Protein AF-N1UE58-F1 (afdb_monomer_lite)

pLDDT: mean 84.69, std 9.95, range [53.62, 94.19]

Sec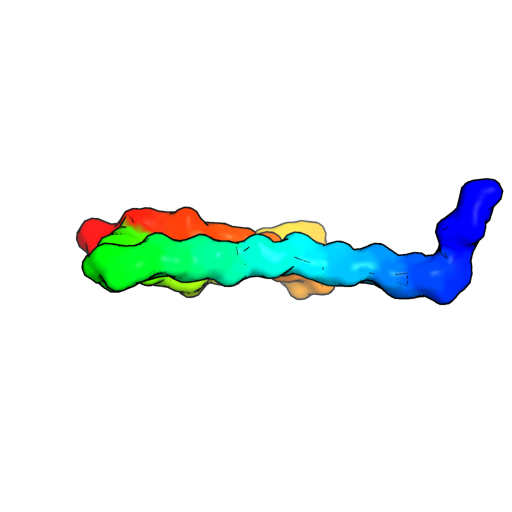ondary structure (DSSP, 8-state):
----SPPPPPP-PPPTTS-EEEEEEEEGGGTEEEEEEEE--

Structure (mmCIF, N/CA/C/O backbone):
data_AF-N1UE58-F1
#
_entry.id   AF-N1UE58-F1
#
loop_
_atom_site.group_PDB
_atom_site.id
_atom_site.type_symbol
_atom_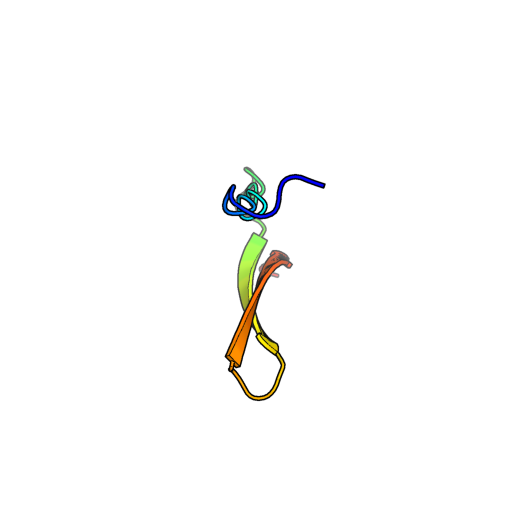site.label_atom_id
_atom_site.label_alt_id
_atom_site.label_comp_id
_atom_site.label_asym_id
_atom_site.label_entity_id
_atom_site.label_seq_id
_atom_site.pdbx_PDB_ins_code
_atom_site.Cartn_x
_atom_site.Cartn_y
_atom_site.Cartn_z
_atom_site.occupancy
_atom_site.B_iso_or_equiv
_atom_site.auth_seq_id
_atom_site.auth_comp_id
_atom_site.auth_asym_id
_atom_site.auth_atom_id
_atom_site.pdbx_PDB_model_num
ATOM 1 N N . MET A 1 1 ? 20.362 18.821 -13.972 1.00 53.62 1 MET A N 1
ATOM 2 C CA . MET A 1 1 ? 19.262 18.286 -13.142 1.00 53.62 1 MET A CA 1
ATOM 3 C C . MET A 1 1 ? 19.832 17.092 -12.392 1.00 53.62 1 MET A C 1
ATOM 5 O O . MET A 1 1 ? 20.275 16.157 -13.041 1.00 53.62 1 MET A O 1
ATOM 9 N N . ASN A 1 2 ? 19.992 17.214 -11.073 1.00 57.38 2 ASN A N 1
ATOM 10 C CA . ASN A 1 2 ? 20.686 16.241 -10.224 1.00 57.38 2 ASN A CA 1
ATOM 11 C C . ASN A 1 2 ? 19.858 14.943 -10.169 1.00 57.38 2 ASN A C 1
ATOM 13 O O . ASN A 1 2 ? 18.731 14.965 -9.680 1.00 57.38 2 ASN A O 1
ATOM 17 N N . LYS A 1 3 ? 20.370 13.870 -10.782 1.00 64.31 3 LYS A N 1
ATOM 18 C CA . LYS A 1 3 ? 19.661 12.595 -11.006 1.00 64.31 3 LYS A CA 1
ATOM 19 C C . LYS A 1 3 ? 20.066 11.517 -9.986 1.00 64.31 3 LYS A C 1
ATOM 21 O O . LYS A 1 3 ? 19.592 10.392 -10.091 1.00 64.31 3 LYS A O 1
ATOM 26 N N . ASP A 1 4 ? 20.932 11.870 -9.032 1.00 73.94 4 ASP A N 1
ATOM 27 C CA . ASP A 1 4 ? 21.620 10.925 -8.142 1.00 73.94 4 ASP A CA 1
ATOM 28 C C . ASP A 1 4 ? 20.983 10.816 -6.751 1.00 73.94 4 ASP A C 1
ATOM 30 O O . ASP A 1 4 ? 21.318 9.916 -5.983 1.00 73.94 4 ASP A O 1
ATOM 34 N N . SER A 1 5 ? 20.029 11.690 -6.419 1.00 74.19 5 SER A N 1
ATOM 35 C CA . SER A 1 5 ? 19.264 11.563 -5.180 1.00 74.19 5 SER A CA 1
ATOM 36 C C . SER A 1 5 ? 18.046 10.661 -5.397 1.00 74.19 5 SER A C 1
ATOM 38 O O . SER A 1 5 ? 17.238 10.952 -6.286 1.00 74.19 5 SER A O 1
ATOM 40 N N . PRO A 1 6 ? 17.852 9.604 -4.584 1.00 75.69 6 PRO A N 1
ATOM 41 C CA . PRO A 1 6 ? 16.599 8.867 -4.600 1.00 75.69 6 PRO A CA 1
ATOM 42 C C . PRO A 1 6 ? 15.456 9.828 -4.261 1.00 75.69 6 PRO A C 1
ATOM 44 O O . PRO A 1 6 ? 15.525 10.589 -3.295 1.00 75.69 6 PRO A O 1
ATOM 47 N N . VAL A 1 7 ? 14.404 9.813 -5.077 1.00 76.25 7 VAL A N 1
ATOM 48 C CA . VAL A 1 7 ? 13.187 10.571 -4.785 1.00 76.25 7 VAL A CA 1
ATOM 49 C C . VAL A 1 7 ? 12.497 9.886 -3.611 1.00 76.25 7 VAL A C 1
ATOM 51 O O . VAL A 1 7 ? 12.115 8.719 -3.709 1.00 76.25 7 VAL A O 1
ATOM 54 N N . SER A 1 8 ? 12.355 10.600 -2.494 1.00 76.88 8 SER A N 1
ATOM 55 C CA . SER A 1 8 ? 11.612 10.097 -1.340 1.00 76.88 8 SER A CA 1
ATOM 56 C C . SER A 1 8 ? 10.185 9.749 -1.744 1.00 76.88 8 SER A C 1
ATOM 58 O O . SER A 1 8 ? 9.524 10.502 -2.461 1.00 76.88 8 SER A O 1
ATOM 60 N N . SER A 1 9 ? 9.698 8.608 -1.262 1.00 76.50 9 SER A N 1
ATOM 61 C CA . SER A 1 9 ? 8.295 8.247 -1.440 1.00 76.50 9 SER A CA 1
ATOM 62 C C . SER A 1 9 ? 7.389 9.240 -0.696 1.00 76.50 9 SER A C 1
ATOM 64 O O . SER A 1 9 ? 7.776 9.732 0.369 1.00 76.50 9 SER A O 1
ATOM 66 N N . PRO A 1 10 ? 6.185 9.531 -1.217 1.00 81.25 10 PRO A N 1
ATOM 67 C CA . PRO A 1 10 ? 5.193 10.315 -0.493 1.00 81.25 10 PRO A CA 1
ATOM 68 C C . PRO A 1 10 ? 4.863 9.671 0.859 1.00 81.25 10 PRO A C 1
ATOM 70 O O . PRO A 1 10 ? 4.689 8.455 0.948 1.00 81.25 10 PRO A O 1
ATOM 73 N N . VAL A 1 11 ? 4.746 10.483 1.910 1.00 86.25 11 VAL A N 1
ATOM 74 C CA . VAL A 1 11 ? 4.294 10.014 3.226 1.00 86.25 11 VAL A CA 1
ATOM 75 C C . VAL A 1 11 ? 2.769 10.024 3.252 1.00 86.25 11 VAL A C 1
ATOM 77 O O . VAL A 1 11 ? 2.148 11.075 3.108 1.00 86.25 11 VAL A O 1
ATOM 80 N N . LEU A 1 12 ? 2.164 8.856 3.454 1.00 88.75 12 LEU A N 1
ATOM 81 C CA . LEU A 1 12 ? 0.716 8.711 3.596 1.00 88.75 12 LEU A CA 1
ATOM 82 C C . LEU A 1 12 ? 0.318 8.887 5.059 1.00 88.75 12 LEU A C 1
ATOM 84 O O . LEU A 1 12 ? 0.629 8.048 5.907 1.00 88.75 12 LEU A O 1
ATOM 88 N N . ILE A 1 13 ? -0.387 9.976 5.351 1.00 89.06 13 ILE A N 1
ATOM 89 C CA . ILE A 1 13 ? -0.893 10.269 6.692 1.00 89.06 13 ILE A CA 1
ATOM 90 C C . ILE A 1 13 ? -2.217 9.530 6.879 1.00 89.06 13 ILE A C 1
ATOM 92 O O . ILE A 1 13 ? -3.154 9.722 6.107 1.00 89.06 13 ILE A O 1
ATOM 96 N N . ARG A 1 14 ? -2.285 8.678 7.907 1.00 87.50 14 ARG A N 1
ATOM 97 C CA . ARG A 1 14 ? -3.525 7.998 8.288 1.00 87.50 14 ARG A CA 1
ATOM 98 C C . ARG A 1 14 ? -4.506 9.001 8.909 1.00 87.50 14 ARG A C 1
ATOM 100 O O . ARG A 1 14 ? -4.096 9.703 9.835 1.00 87.50 14 ARG A O 1
ATOM 107 N N . PRO A 1 15 ? -5.781 9.020 8.489 1.00 87.25 15 PRO A N 1
ATOM 108 C CA . PRO A 1 15 ? -6.847 9.691 9.231 1.00 87.25 15 PRO A CA 1
ATOM 109 C C . PRO A 1 15 ? -6.921 9.198 10.689 1.00 87.25 15 PRO A C 1
ATOM 111 O O . PRO A 1 15 ? -6.878 7.998 10.963 1.00 87.25 15 PRO A O 1
ATOM 114 N N . SER A 1 16 ? -6.955 10.122 11.650 1.00 85.75 16 SER A N 1
ATOM 115 C CA . SER A 1 16 ? -6.813 9.816 13.087 1.00 85.75 16 SER A CA 1
ATOM 116 C C . SER A 1 16 ? -8.073 9.252 13.746 1.00 85.75 16 SER A C 1
ATOM 118 O O . SER A 1 16 ? -8.015 8.732 14.855 1.00 85.75 16 SER A O 1
ATOM 120 N N . ASP A 1 17 ? -9.209 9.381 13.080 1.00 88.00 17 ASP A N 1
ATOM 121 C CA . ASP A 1 17 ? -10.529 8.896 13.482 1.00 88.00 17 ASP A CA 1
ATOM 122 C C . ASP A 1 17 ? -10.714 7.385 13.255 1.00 88.00 17 ASP A C 1
ATOM 124 O O . ASP A 1 17 ? -11.740 6.826 13.632 1.00 88.00 17 ASP A O 1
ATOM 128 N N . GLY A 1 18 ? -9.724 6.712 12.656 1.00 83.62 18 GLY A N 1
ATOM 129 C CA . GLY A 1 18 ? -9.779 5.276 12.383 1.00 83.62 18 GLY A CA 1
ATOM 130 C C . GLY A 1 18 ? -10.789 4.900 11.298 1.00 83.62 18 GLY A C 1
ATOM 131 O O . GLY A 1 18 ? -11.045 3.714 11.104 1.00 83.62 18 GLY A O 1
ATOM 132 N N . SER A 1 19 ? -11.333 5.886 10.582 1.00 87.50 19 SER A N 1
ATOM 133 C CA . SER A 1 19 ? -12.356 5.697 9.552 1.00 87.50 19 SER A CA 1
ATOM 134 C C . SER A 1 19 ? -11.795 5.185 8.230 1.00 87.50 19 SER A C 1
ATOM 136 O O . SER 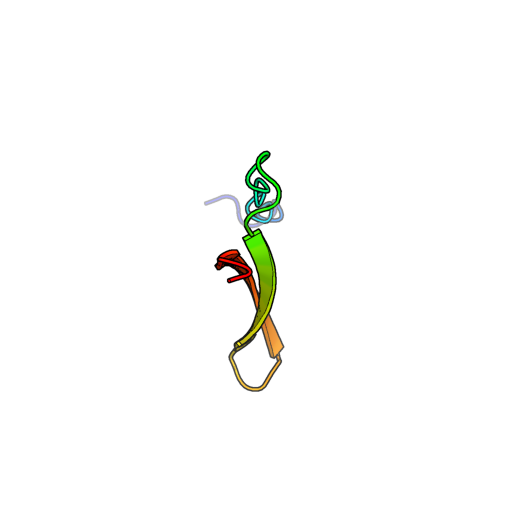A 1 19 ? -12.572 4.876 7.339 1.00 87.50 19 SER A O 1
ATOM 138 N N . ALA A 1 20 ? -10.469 5.065 8.096 1.00 91.50 20 ALA A N 1
ATOM 139 C CA . ALA A 1 20 ? -9.829 4.740 6.833 1.00 91.50 20 ALA A CA 1
ATOM 140 C C . ALA A 1 20 ? -8.901 3.522 6.897 1.00 91.50 20 ALA A C 1
ATOM 142 O O . ALA A 1 20 ? -8.141 3.309 7.850 1.00 91.50 20 ALA A O 1
ATOM 143 N N . LYS A 1 21 ? -8.906 2.751 5.811 1.00 92.69 21 LYS A N 1
ATOM 144 C CA . LYS A 1 21 ? -8.070 1.573 5.586 1.00 92.69 21 LYS A CA 1
ATOM 145 C C . LYS A 1 21 ? -6.995 1.885 4.551 1.00 92.69 21 LYS A C 1
ATOM 147 O O . LYS A 1 21 ? -7.261 2.526 3.543 1.00 92.69 21 LYS A O 1
ATOM 152 N N . LEU A 1 22 ? -5.777 1.396 4.789 1.00 92.62 22 LEU A N 1
ATOM 153 C CA . LEU A 1 22 ? -4.712 1.447 3.789 1.00 92.62 22 LEU A CA 1
ATOM 154 C C . LEU A 1 22 ? -4.976 0.3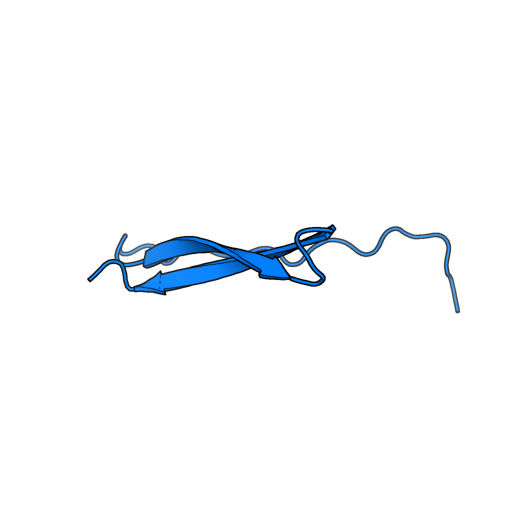88 2.713 1.00 92.62 22 LEU A C 1
ATOM 156 O O . LEU A 1 22 ? -5.040 -0.808 3.017 1.00 92.62 22 LEU A O 1
ATOM 160 N N . VAL A 1 23 ? -5.102 0.832 1.470 1.00 94.19 23 VAL A N 1
ATOM 161 C CA . VAL A 1 23 ? -5.330 -0.004 0.290 1.00 94.19 23 VAL A CA 1
ATOM 162 C C . VAL A 1 23 ? -4.076 0.006 -0.579 1.00 94.19 23 VAL A C 1
ATOM 164 O O . VAL A 1 23 ? -3.379 1.016 -0.676 1.00 94.19 23 VAL A O 1
ATOM 167 N N . SER A 1 24 ? -3.766 -1.151 -1.165 1.00 93.88 24 SER A N 1
ATOM 168 C CA . SER A 1 24 ? -2.658 -1.339 -2.099 1.00 93.88 24 SER A CA 1
ATOM 169 C C . SER A 1 24 ? -3.223 -1.706 -3.463 1.00 93.88 24 SER A C 1
ATOM 171 O O . SER A 1 24 ? -3.871 -2.746 -3.607 1.00 93.88 24 SER A O 1
ATOM 173 N N . THR A 1 25 ? -2.971 -0.856 -4.452 1.00 94.12 25 THR A N 1
ATOM 174 C CA . THR A 1 25 ? -3.473 -1.019 -5.816 1.00 94.12 25 THR A CA 1
ATOM 175 C C . THR A 1 25 ? -2.305 -1.343 -6.743 1.00 94.12 25 THR A C 1
ATOM 177 O O . THR A 1 25 ? -1.451 -0.476 -6.967 1.00 94.12 25 THR A O 1
ATOM 180 N N . PRO A 1 26 ? -2.224 -2.572 -7.285 1.00 94.00 26 PRO A N 1
ATOM 181 C CA . PRO A 1 26 ? -1.179 -2.926 -8.231 1.00 94.00 26 PRO A CA 1
ATOM 182 C C . PRO A 1 26 ? -1.383 -2.169 -9.545 1.00 94.00 26 PRO A C 1
ATOM 184 O O . PRO A 1 26 ? -2.483 -2.120 -10.096 1.00 94.00 26 PRO A O 1
ATOM 187 N N . VAL A 1 27 ? -0.305 -1.610 -10.083 1.00 91.94 27 VAL A N 1
ATOM 188 C CA . VAL A 1 27 ? -0.274 -0.961 -11.398 1.00 91.94 27 VAL A CA 1
ATOM 189 C C . VAL A 1 27 ? 0.847 -1.555 -12.245 1.00 91.94 27 VAL A C 1
ATOM 191 O O . VAL A 1 27 ? 1.743 -2.229 -11.732 1.00 91.94 27 VAL A O 1
ATOM 194 N N . LEU A 1 28 ? 0.791 -1.337 -13.564 1.00 92.62 28 LEU A N 1
ATOM 195 C CA . LEU A 1 28 ? 1.777 -1.867 -14.519 1.00 92.62 28 LEU A CA 1
ATOM 196 C C . LEU A 1 28 ? 1.984 -3.389 -14.373 1.00 92.62 28 LEU A C 1
ATOM 198 O O . LEU A 1 28 ? 3.109 -3.874 -14.296 1.00 92.62 28 LEU A O 1
ATOM 202 N N . GLY A 1 29 ? 0.886 -4.145 -14.272 1.00 90.31 29 GLY A N 1
ATOM 203 C CA . GLY A 1 29 ? 0.933 -5.606 -14.122 1.00 90.31 29 GLY A CA 1
ATOM 204 C C . GLY A 1 29 ? 1.481 -6.091 -12.775 1.00 90.31 29 GLY A C 1
ATOM 205 O O . GLY A 1 29 ? 1.908 -7.236 -12.679 1.00 90.31 29 GLY A O 1
ATOM 206 N N . GLY A 1 30 ? 1.493 -5.233 -11.748 1.00 88.69 30 GLY A N 1
ATOM 207 C CA . GLY A 1 30 ? 2.014 -5.551 -10.414 1.00 88.69 30 GLY A CA 1
ATOM 208 C C . GLY A 1 30 ? 3.471 -5.144 -10.196 1.00 88.69 30 GLY A C 1
ATOM 209 O O . GLY A 1 30 ? 4.009 -5.386 -9.118 1.00 88.69 30 GLY A O 1
ATOM 210 N N . LEU A 1 31 ? 4.105 -4.495 -11.181 1.00 88.81 31 LEU A N 1
ATOM 211 C CA . LEU A 1 31 ? 5.466 -3.969 -11.046 1.00 88.81 31 LEU A CA 1
ATOM 212 C C . LEU A 1 31 ? 5.553 -2.851 -9.996 1.00 88.81 31 LEU A C 1
ATOM 214 O O . LEU A 1 31 ? 6.569 -2.713 -9.319 1.00 88.81 31 LEU A O 1
ATOM 218 N N . TYR A 1 32 ? 4.478 -2.077 -9.839 1.00 87.50 32 TYR A N 1
ATOM 219 C CA . TYR A 1 32 ? 4.375 -1.040 -8.818 1.00 87.50 32 TYR A CA 1
ATOM 220 C C . TYR A 1 32 ? 3.066 -1.173 -8.054 1.00 87.50 32 TYR A C 1
ATOM 222 O O . TYR A 1 32 ? 2.078 -1.691 -8.571 1.00 87.50 32 TYR A O 1
ATOM 230 N N . HIS A 1 33 ? 3.062 -0.658 -6.830 1.00 90.56 33 HIS A N 1
ATOM 231 C CA . HIS A 1 33 ? 1.863 -0.530 -6.017 1.00 90.56 33 HIS A CA 1
ATOM 232 C C . HIS A 1 33 ? 1.677 0.935 -5.648 1.00 90.56 33 HIS A C 1
ATOM 234 O O . HIS A 1 33 ? 2.629 1.606 -5.244 1.00 90.56 33 HIS A O 1
ATOM 240 N N . ILE A 1 34 ? 0.450 1.418 -5.801 1.00 90.88 34 ILE A N 1
ATOM 241 C CA . ILE A 1 34 ? 0.028 2.717 -5.292 1.00 90.88 34 ILE A CA 1
ATOM 242 C C . ILE A 1 34 ? -0.720 2.462 -3.992 1.00 90.88 34 ILE A C 1
ATOM 244 O O . ILE A 1 34 ? -1.557 1.566 -3.919 1.00 90.88 34 ILE A O 1
ATOM 248 N N . TYR A 1 35 ? -0.399 3.251 -2.976 1.00 91.81 35 TYR A N 1
ATOM 249 C CA . TYR A 1 35 ? -1.020 3.160 -1.667 1.00 91.81 35 TYR A CA 1
ATOM 250 C C . TYR A 1 35 ? -1.912 4.378 -1.435 1.00 91.81 35 TYR A C 1
ATOM 252 O O . TYR A 1 35 ? -1.504 5.509 -1.709 1.00 91.81 35 TYR A O 1
ATOM 260 N N . SER A 1 36 ? -3.109 4.149 -0.909 1.00 91.31 36 SER A N 1
ATOM 261 C CA . SER A 1 36 ? -4.078 5.192 -0.564 1.00 91.31 36 SER A CA 1
ATOM 262 C C . SER A 1 36 ? -4.857 4.800 0.686 1.00 91.31 36 SER A C 1
ATOM 264 O O . SER A 1 36 ? -4.971 3.622 1.022 1.00 91.31 36 SER A O 1
ATOM 266 N N . TYR A 1 37 ? -5.371 5.801 1.396 1.00 93.56 37 TYR A N 1
ATOM 267 C CA . TYR A 1 37 ? -6.380 5.586 2.424 1.00 93.56 37 TYR A CA 1
ATOM 268 C C . TYR A 1 37 ? -7.762 5.700 1.783 1.00 93.56 37 TYR A C 1
ATOM 270 O O . TYR A 1 37 ? -8.030 6.678 1.088 1.00 93.56 37 TYR A O 1
ATOM 278 N N . GLU A 1 38 ? -8.607 4.702 2.012 1.00 91.56 38 GLU A N 1
ATOM 279 C CA . GLU A 1 38 ? -10.014 4.684 1.600 1.00 91.56 38 GLU A CA 1
ATOM 280 C C . GLU A 1 38 ? -10.901 4.533 2.834 1.00 91.56 38 GLU A C 1
ATOM 282 O O . GLU A 1 38 ? -10.465 3.941 3.826 1.00 91.56 38 GLU A O 1
ATOM 287 N N . ASP A 1 39 ? -12.128 5.049 2.776 1.00 89.06 39 ASP A N 1
ATOM 288 C CA . ASP A 1 39 ? -13.097 4.902 3.862 1.00 89.06 39 ASP A CA 1
ATOM 289 C C . ASP A 1 39 ? -13.356 3.414 4.148 1.00 89.06 39 ASP A C 1
ATOM 291 O O . ASP A 1 39 ? -13.615 2.613 3.251 1.00 89.06 39 ASP A O 1
ATOM 295 N N . ALA A 1 40 ? -13.277 3.035 5.420 1.00 79.12 40 ALA A N 1
ATOM 296 C CA . ALA A 1 40 ? -13.426 1.670 5.916 1.00 79.12 40 ALA A CA 1
ATOM 297 C C . ALA A 1 40 ? -14.896 1.288 6.194 1.00 79.12 40 ALA A C 1
ATOM 299 O O . ALA A 1 40 ?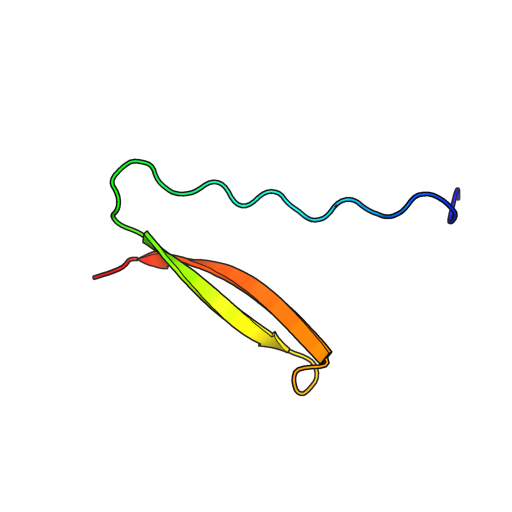 -15.139 0.441 7.056 1.00 79.12 40 ALA A O 1
ATOM 300 N N . ALA A 1 41 ? -15.841 1.946 5.510 1.00 67.75 41 ALA A N 1
ATOM 301 C CA . ALA A 1 41 ? -17.288 1.807 5.696 1.00 67.75 41 ALA A CA 1
ATOM 302 C C . ALA A 1 41 ? -17.808 0.379 5.457 1.00 67.75 41 ALA A C 1
ATOM 304 O O . ALA A 1 41 ? -17.335 -0.289 4.507 1.00 67.75 41 ALA A O 1
#

Sequence (41 aa):
MNKDSPVSSPVLIRPSDGSAKLVSTPVLGGLYHIYSYEDAA

Radius of gyration: 14.1 Å; chains: 1; bounding box: 39×24×28 Å

Organism: NCBI:txid1049986

Foldseek 3Di:
DDPPDDDDDDDA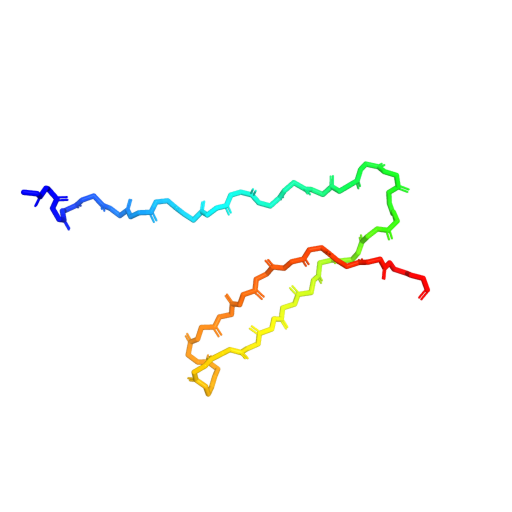DDDPVPQWDWDWDADPNNPDTDIDTDGPD